Protein AF-A0A653DLE9-F1 (afdb_monomer)

InterPro domains:
  IPR038081 CalX-like domain superfamily [G3DSA:2.60.40.2030] (15-79)

Sequence (79 aa):
MSGEPIVRRIIRRNPRTTFPSFHVVFETYTPNEVATLAAEAEKKKPEERTERERIAILGKPRLGPTNRAQVRIKESKEF

Secondary structure (DSSP, 8-state):
--PPPEEEEEEEE-TT-SS--EEEEEEEE-HHHHHHHHHHHHHS-GGG--HHHHHHHHTS----S-----PPP---TT-

Structure (mmCIF, N/CA/C/O backbone):
data_AF-A0A653DLE9-F1
#
_entry.id   AF-A0A653DLE9-F1
#
loop_
_atom_site.group_PDB
_atom_site.id
_atom_site.type_symbol
_atom_site.label_atom_id
_atom_site.label_alt_id
_atom_site.label_comp_id
_atom_site.label_asym_id
_atom_site.label_entity_id
_atom_site.label_seq_id
_atom_site.pdbx_PDB_ins_code
_atom_site.Cartn_x
_atom_site.Cartn_y
_atom_site.Cartn_z
_atom_site.occupancy
_atom_site.B_iso_or_equiv
_atom_site.auth_seq_id
_atom_site.auth_comp_id
_atom_site.auth_asym_id
_atom_site.auth_atom_id
_atom_site.pdbx_PDB_model_num
ATOM 1 N N . MET A 1 1 ? 8.259 20.113 -3.303 1.00 44.75 1 MET A N 1
ATOM 2 C CA . MET A 1 1 ? 8.192 18.762 -2.706 1.00 44.75 1 MET A CA 1
ATOM 3 C C . MET A 1 1 ? 8.912 17.791 -3.635 1.00 44.75 1 MET A C 1
ATOM 5 O O . MET A 1 1 ? 8.278 17.164 -4.469 1.00 44.75 1 MET A O 1
ATOM 9 N N . SER A 1 2 ? 10.242 17.737 -3.577 1.00 50.69 2 SER A N 1
ATOM 10 C CA . SER A 1 2 ? 11.038 16.759 -4.329 1.00 50.69 2 SER A CA 1
ATOM 11 C C . SER A 1 2 ? 11.329 15.588 -3.395 1.00 50.69 2 SER A C 1
ATOM 13 O O . SER A 1 2 ? 12.179 15.709 -2.517 1.00 50.69 2 SER A O 1
ATOM 15 N N . GLY A 1 3 ? 10.569 14.498 -3.512 1.00 60.69 3 GLY A N 1
ATOM 16 C CA . GLY A 1 3 ? 10.912 13.261 -2.809 1.00 60.69 3 GLY A CA 1
ATOM 17 C C . GLY A 1 3 ? 12.274 12.747 -3.281 1.00 60.69 3 GLY A C 1
ATOM 18 O O . GLY A 1 3 ? 12.666 12.999 -4.424 1.00 60.69 3 GLY A O 1
ATOM 19 N N . GLU A 1 4 ? 12.998 12.062 -2.402 1.00 69.19 4 GLU A N 1
ATOM 20 C CA . GLU A 1 4 ? 14.290 11.467 -2.744 1.00 69.19 4 GLU A CA 1
ATOM 21 C C . GLU A 1 4 ? 14.140 10.473 -3.913 1.00 69.19 4 GLU A C 1
ATOM 23 O O . GLU A 1 4 ? 13.141 9.746 -3.984 1.00 69.19 4 GLU A O 1
ATOM 28 N N . PRO A 1 5 ? 15.089 10.449 -4.867 1.00 65.44 5 PRO A N 1
ATOM 29 C CA . PRO A 1 5 ? 15.017 9.554 -6.012 1.00 65.44 5 PRO A CA 1
ATOM 30 C C . PRO A 1 5 ? 15.211 8.098 -5.581 1.00 65.44 5 PRO A C 1
ATOM 32 O O . PRO A 1 5 ? 16.092 7.776 -4.783 1.00 65.44 5 PRO A O 1
ATOM 35 N N . ILE A 1 6 ? 14.418 7.195 -6.157 1.00 70.56 6 ILE A N 1
ATOM 36 C CA . ILE A 1 6 ? 14.563 5.757 -5.913 1.00 70.56 6 ILE A CA 1
ATOM 37 C C . ILE A 1 6 ? 15.767 5.264 -6.721 1.00 70.56 6 ILE A C 1
ATOM 39 O O . ILE A 1 6 ? 15.815 5.438 -7.941 1.00 70.56 6 ILE A O 1
ATOM 43 N N . VAL A 1 7 ? 16.736 4.641 -6.045 1.00 69.75 7 VAL A N 1
ATOM 44 C CA . VAL A 1 7 ? 17.979 4.147 -6.655 1.00 69.75 7 VAL A CA 1
ATOM 45 C C . VAL A 1 7 ? 17.914 2.631 -6.826 1.00 69.75 7 VAL A C 1
ATOM 47 O O . VAL A 1 7 ? 17.862 1.883 -5.849 1.00 69.75 7 VAL A O 1
ATOM 50 N N . ARG A 1 8 ? 17.972 2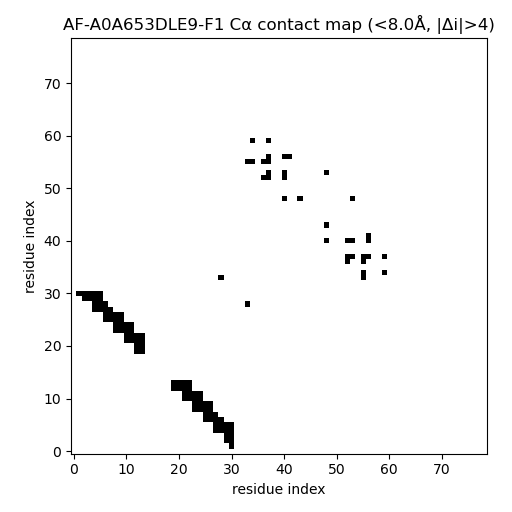.152 -8.073 1.00 70.62 8 ARG A N 1
ATOM 51 C CA . ARG A 1 8 ? 18.062 0.721 -8.382 1.00 70.62 8 ARG A CA 1
ATOM 52 C C . ARG A 1 8 ? 19.504 0.335 -8.688 1.00 70.62 8 ARG A C 1
ATO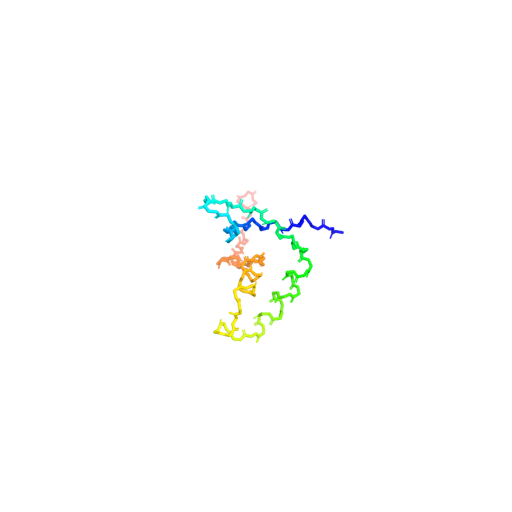M 54 O O . ARG A 1 8 ? 20.096 0.823 -9.646 1.00 70.62 8 ARG A O 1
ATOM 61 N N . ARG A 1 9 ? 20.048 -0.604 -7.912 1.00 76.50 9 ARG A N 1
ATOM 62 C CA . ARG A 1 9 ? 21.367 -1.203 -8.150 1.00 76.50 9 ARG A CA 1
ATOM 63 C C . ARG A 1 9 ? 21.247 -2.375 -9.126 1.00 76.50 9 ARG A C 1
ATOM 65 O O . ARG A 1 9 ? 20.600 -3.372 -8.814 1.00 76.50 9 ARG A O 1
ATOM 72 N N . ILE A 1 10 ? 21.894 -2.279 -10.284 1.00 74.12 10 ILE A N 1
ATOM 73 C CA . ILE A 1 10 ? 21.929 -3.336 -11.302 1.00 74.12 10 ILE A CA 1
ATOM 74 C C . ILE A 1 10 ? 23.366 -3.824 -11.453 1.00 74.12 10 ILE A C 1
ATOM 76 O O . ILE A 1 10 ? 24.275 -3.045 -11.727 1.00 74.12 10 ILE A O 1
ATOM 80 N N . ILE A 1 11 ? 23.570 -5.129 -11.295 1.00 75.69 11 ILE A N 1
ATOM 81 C CA . ILE A 1 11 ? 24.869 -5.772 -11.496 1.00 75.69 11 ILE A CA 1
ATOM 82 C C . ILE A 1 11 ? 24.875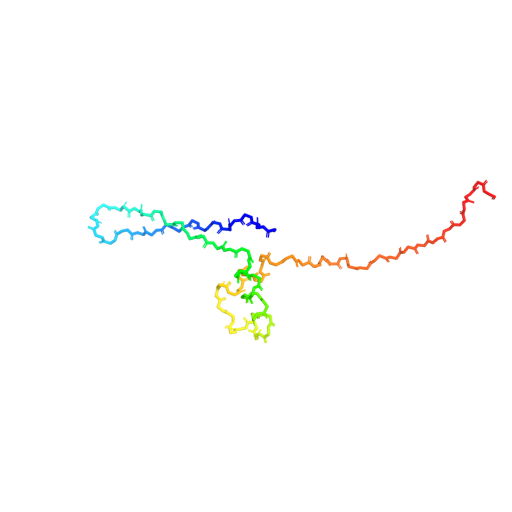 -6.349 -12.911 1.00 75.69 11 ILE A C 1
ATOM 84 O O . ILE A 1 11 ? 24.150 -7.303 -13.190 1.00 75.69 11 ILE A O 1
ATOM 88 N N . ARG A 1 12 ? 25.662 -5.765 -13.820 1.00 71.56 12 ARG A N 1
ATOM 89 C CA . ARG A 1 12 ? 25.802 -6.271 -15.194 1.00 71.56 12 ARG A CA 1
ATOM 90 C C . ARG A 1 12 ? 27.155 -6.954 -15.361 1.00 71.56 12 ARG A C 1
ATOM 92 O O . ARG A 1 12 ? 28.187 -6.407 -14.975 1.00 71.56 12 ARG A O 1
ATOM 99 N N . ARG A 1 13 ? 27.151 -8.156 -15.944 1.00 70.94 13 ARG A N 1
ATOM 100 C CA . ARG A 1 13 ? 28.375 -8.885 -16.303 1.00 70.94 13 ARG A CA 1
ATOM 101 C C . ARG A 1 13 ? 29.030 -8.182 -17.492 1.00 70.94 13 ARG A C 1
ATOM 103 O O . ARG A 1 13 ? 28.339 -7.860 -18.455 1.00 70.94 13 ARG A O 1
ATOM 110 N N . ASN A 1 14 ? 30.332 -7.931 -17.427 1.00 70.19 14 ASN A N 1
ATOM 111 C CA . ASN A 1 14 ? 31.070 -7.319 -18.523 1.00 70.19 14 ASN A CA 1
ATOM 112 C C . ASN A 1 14 ? 31.464 -8.402 -19.543 1.00 70.19 14 ASN A C 1
ATOM 114 O O . ASN A 1 14 ? 32.270 -9.272 -19.213 1.00 70.19 14 ASN A O 1
ATOM 118 N N . PRO A 1 15 ? 30.930 -8.378 -20.775 1.00 68.12 15 PRO A N 1
ATOM 119 C CA . PRO A 1 15 ? 31.230 -9.407 -21.766 1.00 68.12 15 PRO A CA 1
ATOM 120 C C . PRO A 1 15 ? 32.627 -9.255 -22.388 1.00 68.12 15 PRO A C 1
ATOM 122 O O . PRO A 1 15 ? 33.069 -10.145 -23.103 1.00 68.12 15 PRO A O 1
ATOM 125 N N . ARG A 1 16 ? 33.326 -8.135 -22.146 1.00 70.12 16 ARG A N 1
ATOM 126 C CA . ARG A 1 16 ? 34.632 -7.836 -22.759 1.00 70.12 16 ARG A CA 1
ATOM 127 C C . ARG A 1 16 ? 35.834 -8.349 -21.963 1.00 70.12 16 ARG A C 1
ATOM 129 O O . ARG A 1 16 ? 36.961 -8.144 -22.395 1.00 70.12 16 ARG A O 1
ATOM 136 N N . THR A 1 17 ? 35.627 -8.974 -20.803 1.00 66.88 17 THR A N 1
ATOM 137 C CA . THR A 1 17 ? 36.718 -9.436 -19.931 1.00 66.88 17 THR A C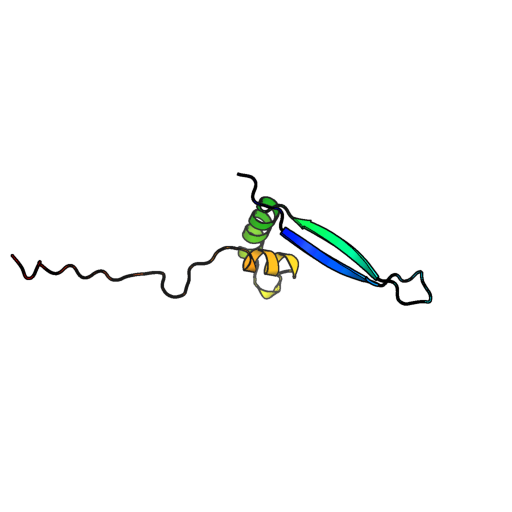A 1
ATOM 138 C C . THR A 1 17 ? 36.699 -10.950 -19.765 1.00 66.88 17 THR A C 1
ATOM 140 O O . THR A 1 17 ? 35.663 -11.520 -19.433 1.00 66.88 17 THR A O 1
ATOM 143 N N . THR A 1 18 ? 37.860 -11.588 -19.930 1.00 68.12 18 THR A N 1
ATOM 144 C CA . THR A 1 18 ? 38.063 -13.037 -19.733 1.00 68.12 18 THR A CA 1
ATOM 145 C C . THR A 1 18 ? 37.849 -13.458 -18.275 1.00 68.12 18 THR A C 1
ATOM 147 O O . THR A 1 18 ? 37.344 -14.543 -18.004 1.00 68.12 18 THR A O 1
ATOM 150 N N . PHE A 1 19 ? 38.181 -12.576 -17.328 1.00 58.91 19 PHE A N 1
ATOM 151 C CA . PHE A 1 19 ? 37.821 -12.718 -15.917 1.00 58.91 19 PHE A CA 1
ATOM 152 C C . PHE A 1 19 ? 36.430 -12.121 -15.661 1.00 58.91 19 PHE A C 1
ATOM 154 O O . PHE A 1 19 ? 36.090 -11.106 -16.277 1.00 58.91 19 PHE A O 1
ATOM 161 N N . PRO A 1 20 ? 35.613 -12.698 -14.760 1.00 59.31 20 PRO A N 1
ATOM 162 C CA . PRO A 1 20 ? 34.276 -12.192 -14.476 1.00 59.31 20 PRO A CA 1
ATOM 163 C C . PRO A 1 20 ? 34.359 -10.823 -13.788 1.00 59.31 20 PRO A C 1
ATOM 165 O O . PRO A 1 20 ? 34.465 -10.734 -12.568 1.00 59.31 20 PRO A O 1
ATOM 168 N N . SER A 1 21 ? 34.302 -9.749 -14.576 1.00 66.88 21 SER A N 1
ATOM 169 C CA . SER A 1 21 ? 34.155 -8.386 -14.069 1.00 66.88 21 SER A CA 1
ATOM 170 C C . SER A 1 21 ? 32.686 -7.965 -14.130 1.00 66.88 21 SER A C 1
ATOM 172 O O . SER A 1 21 ? 31.969 -8.256 -15.094 1.00 66.88 21 SER A O 1
ATOM 174 N N . PHE A 1 22 ? 32.214 -7.320 -13.066 1.00 69.62 22 PHE A N 1
ATOM 175 C CA . PHE A 1 22 ? 30.845 -6.835 -12.945 1.00 69.62 22 PHE A CA 1
ATOM 176 C C . PHE A 1 22 ? 30.870 -5.317 -12.813 1.00 69.62 22 PHE A C 1
ATOM 178 O O . PHE A 1 22 ? 31.556 -4.788 -11.942 1.00 69.62 22 PHE A O 1
ATOM 185 N N . HIS A 1 23 ? 30.100 -4.624 -13.647 1.00 71.62 23 HIS A N 1
ATOM 186 C CA . HIS A 1 23 ? 29.868 -3.191 -13.485 1.00 71.62 23 HIS A CA 1
ATOM 187 C C . HIS A 1 23 ? 28.559 -2.985 -12.733 1.00 71.62 23 HIS A C 1
ATOM 189 O O . HIS A 1 23 ? 27.531 -3.579 -13.076 1.00 71.62 23 HIS A O 1
ATOM 195 N N . VAL A 1 24 ? 28.607 -2.155 -11.692 1.00 69.88 24 VAL A N 1
ATOM 196 C CA . VAL A 1 24 ? 27.41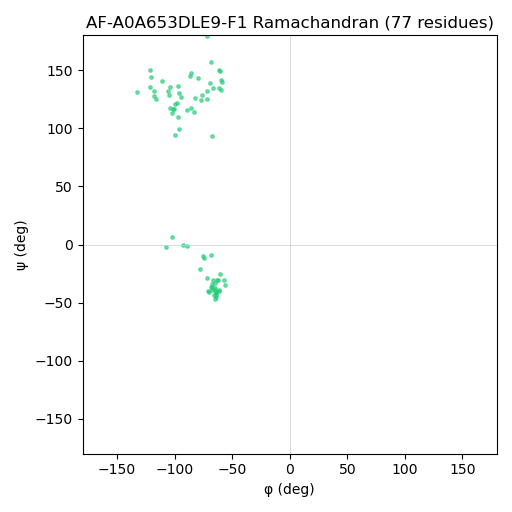8 -1.736 -10.952 1.00 69.88 24 VAL A CA 1
ATOM 197 C C . VAL A 1 24 ? 26.877 -0.479 -11.617 1.00 69.88 24 VAL A C 1
ATOM 199 O O . VAL A 1 24 ? 27.541 0.552 -11.632 1.00 69.88 24 VAL A O 1
ATOM 202 N N . VAL A 1 25 ? 25.675 -0.575 -12.176 1.00 72.88 25 VAL A N 1
ATOM 203 C CA . VAL A 1 25 ? 24.954 0.562 -12.751 1.00 72.88 25 VAL A CA 1
ATOM 204 C C . VAL A 1 25 ? 23.841 0.943 -11.787 1.00 72.88 25 VAL A C 1
ATOM 206 O O . VAL A 1 25 ? 23.071 0.082 -11.356 1.00 72.88 25 VAL A O 1
ATOM 209 N N . PHE A 1 26 ? 23.770 2.225 -11.443 1.00 65.38 26 PHE A N 1
ATOM 210 C CA . PHE A 1 26 ? 22.678 2.785 -10.659 1.00 65.38 26 PHE A CA 1
ATOM 211 C C . PHE A 1 26 ? 21.709 3.489 -11.607 1.00 65.38 26 PHE A C 1
ATOM 213 O O . PHE A 1 26 ? 22.088 4.444 -12.279 1.00 65.38 26 PHE A O 1
ATOM 220 N N . GLU A 1 27 ? 20.474 2.999 -11.683 1.00 74.25 27 GLU A N 1
ATOM 221 C CA . GLU A 1 27 ? 19.379 3.701 -12.359 1.00 74.25 27 GLU A CA 1
ATOM 222 C C . GLU A 1 27 ? 18.614 4.512 -11.306 1.00 74.25 27 GLU A C 1
ATOM 224 O O . GLU A 1 27 ? 18.224 3.970 -10.266 1.00 74.25 27 GLU A O 1
ATOM 229 N N . THR A 1 28 ? 18.437 5.810 -11.551 1.00 68.25 28 THR A N 1
ATOM 230 C CA . THR A 1 28 ? 17.688 6.722 -10.680 1.00 68.25 28 THR A CA 1
ATOM 231 C C . THR A 1 28 ? 16.320 7.008 -11.289 1.00 68.25 28 THR A C 1
ATOM 233 O O . THR A 1 28 ? 16.206 7.256 -12.487 1.00 68.25 28 THR A O 1
ATOM 236 N N . TYR A 1 29 ? 15.276 6.971 -10.464 1.00 66.50 29 TYR A N 1
ATOM 237 C CA . TYR A 1 29 ? 13.911 7.309 -10.868 1.00 66.50 29 TYR A CA 1
ATOM 238 C C . TYR A 1 29 ? 13.381 8.452 -10.017 1.00 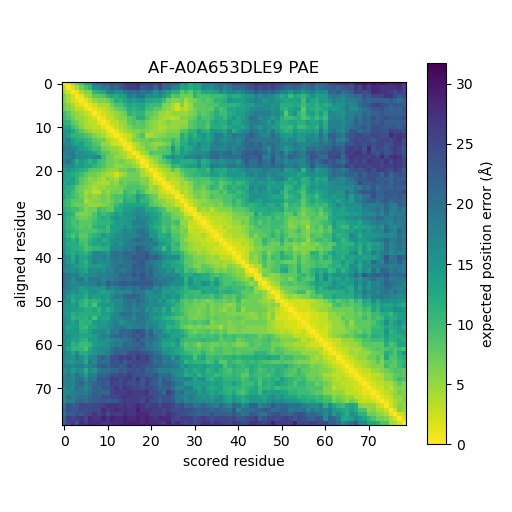66.50 29 TYR A C 1
ATOM 240 O O . TYR A 1 29 ? 13.533 8.434 -8.790 1.00 66.50 29 TYR A O 1
ATOM 248 N N . THR A 1 30 ? 12.730 9.430 -10.649 1.00 74.19 30 THR A N 1
ATOM 249 C CA . THR A 1 30 ? 12.046 10.475 -9.889 1.00 74.19 30 THR A CA 1
ATOM 250 C C . THR A 1 30 ? 10.689 9.960 -9.389 1.00 74.19 30 THR A C 1
ATOM 252 O O . THR A 1 30 ? 9.997 9.230 -10.107 1.00 74.19 30 THR A O 1
ATOM 255 N N . PRO A 1 31 ? 10.250 10.337 -8.174 1.00 67.62 31 PRO A N 1
ATOM 256 C CA . PRO A 1 31 ? 8.962 9.889 -7.634 1.00 67.62 31 PRO A CA 1
ATOM 257 C C . PRO A 1 31 ? 7.758 10.245 -8.523 1.00 67.62 31 PRO A C 1
ATOM 259 O O . PRO A 1 31 ? 6.781 9.499 -8.574 1.00 67.62 31 PRO A O 1
ATOM 262 N N . ASN A 1 32 ? 7.838 11.360 -9.257 1.00 68.94 32 ASN A N 1
ATOM 263 C CA . ASN A 1 32 ? 6.772 11.820 -10.149 1.00 68.94 32 ASN A CA 1
ATOM 264 C C . ASN A 1 32 ? 6.624 10.938 -11.394 1.00 68.94 32 ASN A C 1
ATOM 266 O O . ASN A 1 32 ? 5.504 10.638 -11.799 1.00 68.94 32 ASN A O 1
ATOM 270 N N . GLU A 1 33 ? 7.730 10.483 -11.984 1.00 69.56 33 GLU A N 1
ATOM 271 C CA . GLU A 1 33 ? 7.691 9.566 -13.131 1.00 69.56 33 GLU A CA 1
ATOM 272 C C . GLU A 1 33 ? 7.058 8.227 -12.741 1.00 69.56 33 GLU A C 1
ATOM 274 O O . GLU A 1 33 ? 6.214 7.699 -13.463 1.00 69.56 33 GLU A O 1
ATOM 279 N N . VAL A 1 34 ? 7.402 7.709 -11.557 1.00 69.62 34 VAL A N 1
ATOM 280 C CA . VAL A 1 34 ? 6.825 6.467 -11.024 1.00 69.62 34 VAL A CA 1
ATOM 281 C C . VAL A 1 34 ? 5.326 6.626 -10.754 1.00 69.62 34 VAL A C 1
ATOM 283 O O . VAL A 1 34 ? 4.552 5.717 -11.058 1.00 69.62 34 VAL A O 1
ATOM 286 N N . ALA A 1 35 ? 4.895 7.780 -10.236 1.00 66.25 35 ALA A N 1
ATOM 287 C CA . ALA A 1 35 ? 3.485 8.066 -9.979 1.00 66.25 35 ALA A CA 1
ATOM 288 C C . ALA A 1 35 ? 2.646 8.106 -11.270 1.00 66.25 35 ALA A C 1
ATOM 290 O O . ALA A 1 35 ? 1.564 7.515 -11.315 1.00 66.25 35 ALA A O 1
ATOM 291 N N . THR A 1 36 ? 3.159 8.742 -12.328 1.00 73.50 36 THR A N 1
ATOM 292 C CA . THR A 1 36 ? 2.498 8.794 -13.643 1.00 73.50 36 THR A CA 1
ATOM 293 C C . THR A 1 36 ? 2.406 7.404 -14.272 1.00 73.50 36 THR A C 1
ATOM 295 O O . THR A 1 36 ? 1.322 6.981 -14.675 1.00 73.50 36 THR A O 1
ATOM 298 N N . LEU A 1 37 ? 3.503 6.639 -14.257 1.00 70.00 37 LEU A N 1
ATOM 299 C CA . LEU A 1 37 ? 3.533 5.261 -14.763 1.00 70.00 37 LEU A CA 1
ATOM 300 C C . LEU A 1 37 ? 2.574 4.339 -13.995 1.00 70.00 37 LEU A C 1
ATOM 302 O O . LEU A 1 37 ? 1.896 3.505 -14.594 1.00 70.00 37 LEU A O 1
ATOM 306 N N . ALA A 1 38 ? 2.469 4.495 -12.672 1.00 64.38 38 ALA A N 1
ATOM 307 C CA . ALA A 1 38 ? 1.530 3.726 -11.860 1.00 64.38 38 ALA A CA 1
ATOM 308 C C . ALA A 1 38 ? 0.061 4.042 -12.203 1.00 64.38 38 ALA A C 1
ATOM 310 O O . ALA A 1 38 ? -0.772 3.134 -12.209 1.00 64.38 38 ALA A O 1
ATOM 311 N N . ALA A 1 39 ? -0.266 5.304 -12.503 1.00 70.88 39 ALA A N 1
ATOM 312 C CA . ALA A 1 39 ? -1.618 5.717 -12.886 1.00 70.88 39 ALA A CA 1
ATOM 313 C C . ALA A 1 39 ? -2.035 5.164 -14.261 1.00 70.88 39 ALA A C 1
ATOM 315 O O . ALA A 1 39 ? -3.192 4.784 -14.457 1.00 70.88 39 ALA A O 1
ATOM 316 N N . GLU A 1 40 ? -1.098 5.076 -15.206 1.00 70.25 40 GLU A N 1
ATOM 317 C CA . GLU A 1 40 ? -1.325 4.436 -16.507 1.00 70.25 40 GLU A CA 1
ATOM 318 C C . GLU A 1 40 ? -1.464 2.913 -16.376 1.00 70.25 40 GLU A C 1
ATOM 320 O O . GLU A 1 40 ? -2.352 2.306 -16.979 1.00 70.25 40 GLU A O 1
ATOM 325 N N . ALA A 1 41 ? -0.640 2.297 -15.527 1.00 63.81 41 ALA A N 1
ATOM 326 C CA . ALA A 1 41 ? -0.651 0.860 -15.276 1.00 63.81 41 ALA A CA 1
ATOM 327 C C . ALA A 1 41 ? -1.923 0.359 -14.570 1.00 63.81 41 ALA A C 1
ATOM 329 O O . ALA A 1 41 ? -2.348 -0.778 -14.796 1.00 63.81 41 ALA A O 1
ATOM 330 N N . GLU A 1 42 ? -2.553 1.183 -13.725 1.00 64.06 42 GLU A N 1
ATOM 331 C CA . GLU A 1 42 ? -3.825 0.848 -13.069 1.00 64.06 42 GLU A CA 1
ATOM 332 C C . GLU A 1 42 ? -4.976 0.660 -14.063 1.00 64.06 42 GLU A C 1
ATOM 334 O O . GLU A 1 42 ? -5.857 -0.159 -13.809 1.00 64.06 42 GLU A O 1
ATOM 339 N N . LYS A 1 43 ? -4.948 1.358 -15.206 1.00 72.81 43 LYS A N 1
ATOM 340 C CA . LYS A 1 43 ? -5.975 1.248 -16.256 1.00 72.81 43 LYS A CA 1
ATOM 341 C C . LYS A 1 43 ? -5.822 -0.010 -17.114 1.00 72.81 43 LYS A C 1
ATOM 343 O O . LYS A 1 43 ? -6.784 -0.434 -17.749 1.00 72.81 43 LYS A O 1
ATOM 348 N N . LYS A 1 44 ? -4.626 -0.606 -17.146 1.00 70.50 44 LYS A N 1
ATOM 349 C CA . LYS A 1 44 ? -4.339 -1.825 -17.912 1.00 70.50 44 LYS A CA 1
ATOM 350 C C . LYS A 1 44 ? -4.698 -3.080 -17.117 1.00 70.50 44 LYS A C 1
ATOM 352 O O . LYS A 1 44 ? -4.547 -3.122 -15.888 1.00 70.50 44 LYS A O 1
ATOM 357 N N . LYS A 1 45 ? -5.123 -4.128 -17.835 1.00 69.81 45 LYS A N 1
ATOM 358 C CA . LYS A 1 45 ? -5.329 -5.468 -17.267 1.00 69.81 45 LYS A CA 1
ATOM 359 C C . LYS A 1 45 ? -4.008 -5.986 -16.675 1.00 69.81 45 LYS A C 1
ATOM 361 O O . LYS A 1 45 ? -2.951 -5.749 -17.257 1.00 69.81 45 LYS A O 1
ATOM 366 N N . PRO A 1 46 ? -4.039 -6.692 -15.531 1.00 64.38 46 PRO A N 1
ATOM 367 C CA . PRO A 1 46 ? -2.829 -7.123 -14.824 1.00 64.38 46 PRO A CA 1
ATOM 368 C C . PRO A 1 46 ? -1.915 -8.046 -15.650 1.00 64.38 46 PRO A C 1
ATOM 370 O O . PRO A 1 46 ? -0.705 -8.064 -15.421 1.00 64.38 46 PRO A O 1
ATOM 373 N N . GLU A 1 47 ? -2.476 -8.761 -16.625 1.00 69.31 47 GLU A N 1
ATOM 374 C CA . GLU A 1 47 ? -1.780 -9.709 -17.507 1.00 69.31 47 GLU A CA 1
ATOM 375 C C . GLU A 1 47 ? -0.862 -9.022 -18.531 1.00 69.31 47 GLU A C 1
ATOM 377 O O . GLU A 1 47 ? 0.184 -9.563 -18.872 1.00 69.31 47 GLU A O 1
ATOM 382 N N . GLU A 1 48 ? -1.187 -7.795 -18.946 1.00 68.62 48 GLU A N 1
ATOM 383 C CA . GLU A 1 48 ? -0.411 -7.019 -19.928 1.00 68.62 48 GLU A CA 1
ATOM 384 C C . GLU A 1 48 ? 0.630 -6.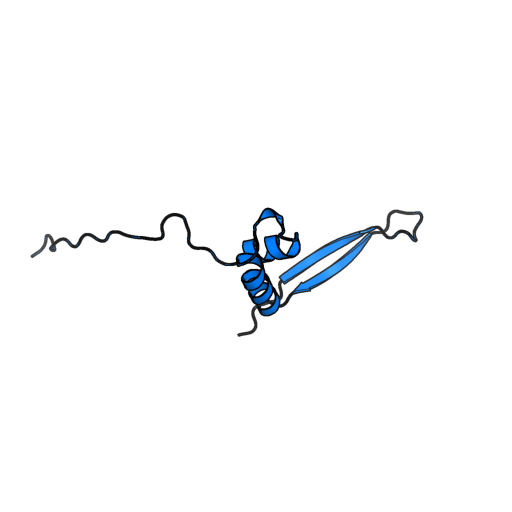095 -19.274 1.00 68.62 48 GLU A C 1
ATOM 386 O O . GLU A 1 48 ? 1.361 -5.379 -19.960 1.00 68.62 48 GLU A O 1
ATOM 391 N N . ARG A 1 49 ? 0.706 -6.082 -17.935 1.00 66.88 49 ARG A N 1
ATOM 392 C CA . ARG A 1 49 ? 1.611 -5.185 -17.208 1.00 66.88 49 ARG A CA 1
ATOM 393 C C . ARG A 1 49 ? 3.057 -5.620 -17.366 1.00 66.88 49 ARG A C 1
ATOM 395 O O . ARG A 1 49 ? 3.430 -6.733 -16.987 1.00 66.88 49 ARG A O 1
ATOM 402 N N . THR A 1 50 ? 3.880 -4.687 -17.821 1.00 75.44 50 THR A N 1
ATOM 403 C CA . THR A 1 50 ? 5.335 -4.825 -17.843 1.00 75.44 50 THR A CA 1
ATOM 404 C C . THR A 1 50 ? 5.906 -4.834 -16.422 1.00 75.44 50 THR A C 1
ATOM 406 O O . THR A 1 50 ? 5.313 -4.299 -15.483 1.00 75.44 50 THR A O 1
ATOM 409 N N . GLU A 1 51 ? 7.096 -5.412 -16.245 1.00 71.75 51 GLU A N 1
ATOM 410 C CA . GLU A 1 51 ? 7.750 -5.509 -14.930 1.00 71.75 51 GLU A CA 1
ATOM 411 C C . GLU A 1 51 ? 7.923 -4.135 -14.255 1.00 71.75 51 GLU A C 1
ATOM 413 O O . GLU A 1 51 ? 7.755 -3.987 -13.048 1.00 71.75 51 GLU A O 1
ATOM 418 N N . ARG A 1 52 ? 8.166 -3.089 -15.054 1.00 70.00 52 ARG A N 1
ATOM 419 C CA . ARG A 1 52 ? 8.295 -1.704 -14.576 1.00 70.00 52 ARG A CA 1
ATOM 420 C C . ARG A 1 52 ? 6.989 -1.160 -13.995 1.00 70.00 52 ARG A C 1
ATOM 422 O O . ARG A 1 52 ? 7.001 -0.539 -12.937 1.00 70.00 52 ARG A O 1
ATOM 429 N N . GLU A 1 53 ? 5.870 -1.424 -14.658 1.00 68.69 53 GLU A N 1
ATOM 430 C CA . GLU A 1 53 ? 4.536 -0.994 -14.226 1.00 68.69 53 GLU A CA 1
ATOM 431 C C . GLU A 1 53 ? 4.102 -1.708 -12.937 1.00 68.69 53 GLU A C 1
ATOM 433 O O . GLU A 1 53 ? 3.493 -1.098 -12.058 1.00 68.69 53 GLU A O 1
ATOM 438 N N . ARG A 1 54 ? 4.465 -2.987 -12.778 1.00 70.44 54 ARG A N 1
ATOM 439 C CA . ARG A 1 54 ? 4.204 -3.745 -11.542 1.00 70.44 54 ARG A CA 1
ATOM 440 C C . ARG A 1 54 ? 4.963 -3.164 -10.355 1.00 70.44 54 ARG A C 1
ATOM 442 O O . ARG A 1 54 ? 4.373 -2.962 -9.298 1.00 70.44 54 ARG A O 1
ATOM 449 N N . ILE A 1 55 ? 6.241 -2.843 -10.542 1.00 75.06 55 ILE A N 1
ATOM 450 C CA . ILE A 1 55 ? 7.077 -2.226 -9.505 1.00 75.06 55 ILE A CA 1
ATOM 451 C C . ILE A 1 55 ? 6.539 -0.838 -9.133 1.00 75.06 55 ILE A C 1
ATOM 453 O O . ILE A 1 55 ? 6.449 -0.515 -7.950 1.00 75.06 55 ILE A O 1
ATOM 457 N N . ALA A 1 56 ? 6.106 -0.047 -10.119 1.00 75.50 56 ALA A N 1
ATOM 458 C CA . ALA A 1 56 ? 5.488 1.254 -9.868 1.00 75.50 56 ALA A CA 1
ATOM 459 C C . ALA A 1 56 ? 4.195 1.132 -9.038 1.00 75.50 56 ALA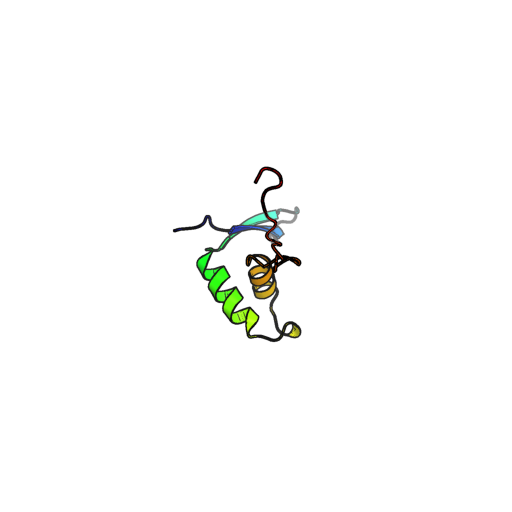 A C 1
ATOM 461 O O . ALA A 1 56 ? 3.965 1.916 -8.119 1.00 75.50 56 ALA A O 1
ATOM 462 N N . ILE A 1 57 ? 3.373 0.111 -9.305 1.00 75.44 57 ILE A N 1
ATOM 463 C CA . ILE A 1 57 ? 2.160 -0.180 -8.526 1.00 75.44 57 ILE A CA 1
ATOM 464 C C . ILE A 1 57 ? 2.490 -0.633 -7.099 1.00 75.44 57 ILE A C 1
ATOM 466 O O . ILE A 1 57 ? 1.777 -0.241 -6.175 1.00 75.44 57 ILE A O 1
ATOM 470 N N . LEU A 1 58 ? 3.540 -1.441 -6.916 1.00 78.44 58 LEU A N 1
ATOM 471 C CA . LEU A 1 58 ? 3.991 -1.913 -5.601 1.00 78.44 58 LEU A CA 1
ATOM 472 C C . LEU A 1 58 ? 4.561 -0.779 -4.739 1.00 78.44 58 LEU A C 1
ATOM 474 O O . LEU A 1 58 ? 4.372 -0.786 -3.528 1.00 78.44 58 LEU A O 1
ATOM 478 N N . GLY A 1 59 ? 5.216 0.206 -5.357 1.00 76.94 59 GLY A N 1
ATOM 479 C CA . GLY A 1 59 ? 5.704 1.405 -4.670 1.00 76.94 59 GLY A CA 1
ATOM 480 C C . GLY A 1 59 ? 4.607 2.412 -4.304 1.00 76.94 59 GLY A C 1
ATOM 481 O O . GLY A 1 59 ? 4.866 3.343 -3.542 1.00 76.94 59 GLY A O 1
ATOM 482 N N . LYS A 1 60 ? 3.382 2.253 -4.826 1.00 78.50 60 LYS A N 1
ATOM 483 C CA . LYS A 1 60 ? 2.262 3.154 -4.529 1.00 78.50 60 LYS A CA 1
ATOM 484 C C . LYS A 1 60 ? 1.705 2.850 -3.130 1.00 78.50 60 LYS A C 1
ATOM 486 O O . LYS A 1 60 ? 1.352 1.699 -2.873 1.00 78.50 60 LYS A O 1
ATOM 491 N N . PRO A 1 61 ? 1.540 3.849 -2.241 1.00 80.06 61 PRO A N 1
ATOM 492 C CA . PRO A 1 61 ? 0.904 3.631 -0.946 1.00 80.06 61 PRO A CA 1
ATOM 493 C C . PRO A 1 61 ? -0.527 3.111 -1.136 1.00 80.06 61 PRO A C 1
ATOM 495 O O . PRO A 1 61 ? -1.297 3.638 -1.947 1.00 80.06 61 PRO A O 1
ATOM 498 N N . ARG A 1 62 ? -0.886 2.056 -0.398 1.00 78.50 62 ARG A N 1
ATOM 499 C CA . ARG A 1 62 ? -2.206 1.414 -0.453 1.00 78.50 62 ARG A CA 1
ATOM 500 C C . ARG A 1 62 ? -2.878 1.432 0.909 1.00 78.50 62 ARG A C 1
ATOM 502 O O . ARG A 1 62 ? -2.218 1.389 1.943 1.00 78.50 62 ARG A O 1
ATOM 509 N N . LEU A 1 63 ? -4.207 1.470 0.882 1.00 84.56 63 LEU A N 1
ATOM 510 C CA . LEU A 1 63 ? -5.018 1.251 2.071 1.00 84.56 63 LEU A CA 1
ATOM 511 C C . LEU A 1 63 ? -4.845 -0.199 2.532 1.00 84.56 63 LEU A C 1
ATOM 513 O O . LEU A 1 63 ? -4.870 -1.121 1.715 1.00 84.56 63 LEU A O 1
ATOM 517 N N . GLY A 1 64 ? -4.657 -0.378 3.837 1.00 83.12 64 GLY A N 1
ATOM 518 C CA . GLY A 1 64 ? -4.601 -1.696 4.459 1.00 83.12 64 GLY A CA 1
ATOM 519 C C . GLY A 1 64 ? -5.972 -2.386 4.508 1.00 83.12 64 GLY A C 1
ATOM 520 O O . GLY A 1 64 ? -6.981 -1.805 4.100 1.00 83.12 64 GLY A O 1
ATOM 521 N N . PRO A 1 65 ? -6.027 -3.617 5.046 1.00 82.81 65 PRO A N 1
ATOM 522 C CA . PRO A 1 65 ? -7.260 -4.403 5.125 1.00 82.81 65 PRO A CA 1
ATOM 523 C C . PRO A 1 65 ? -8.339 -3.738 5.993 1.00 82.81 65 PRO A C 1
ATOM 525 O O . PRO A 1 65 ? -9.524 -3.879 5.710 1.00 82.81 65 PRO A O 1
ATOM 528 N N . THR A 1 66 ? -7.939 -2.978 7.017 1.00 80.81 66 THR A N 1
ATOM 529 C CA . THR A 1 66 ? -8.855 -2.198 7.854 1.00 80.81 66 THR A CA 1
ATOM 530 C C . THR A 1 66 ? -8.847 -0.747 7.403 1.00 80.81 66 THR A C 1
ATOM 532 O O . THR A 1 66 ? -8.027 0.065 7.817 1.00 80.81 66 THR A O 1
ATOM 535 N N . ASN A 1 67 ? -9.788 -0.425 6.534 1.00 86.75 67 ASN A N 1
ATOM 536 C CA . ASN A 1 67 ? -10.015 0.898 5.959 1.00 86.75 67 ASN A CA 1
ATOM 537 C C . ASN A 1 67 ? -11.275 1.576 6.524 1.00 86.75 67 ASN A C 1
ATOM 539 O O . ASN A 1 67 ? -11.556 2.729 6.201 1.00 86.75 67 ASN A O 1
ATOM 543 N N . ARG A 1 68 ? -12.014 0.891 7.407 1.00 86.75 68 ARG A N 1
ATOM 544 C CA . ARG A 1 68 ? -13.180 1.426 8.115 1.00 86.75 68 ARG A CA 1
ATOM 545 C C . ARG A 1 68 ? -13.097 1.092 9.601 1.00 86.75 68 ARG A C 1
ATOM 547 O O . ARG A 1 68 ? -12.886 -0.061 9.964 1.00 86.75 68 ARG A O 1
ATOM 554 N N . ALA A 1 69 ? -13.313 2.094 10.448 1.00 89.25 69 ALA A N 1
ATOM 555 C CA . ALA A 1 69 ? -13.430 1.928 11.892 1.00 89.25 69 ALA A CA 1
ATOM 556 C C . ALA A 1 69 ? -14.871 2.204 12.338 1.00 89.25 69 ALA A C 1
ATOM 558 O O . ALA A 1 69 ? -15.523 3.119 11.831 1.00 89.25 69 ALA A O 1
ATOM 559 N N . GLN A 1 70 ? -15.370 1.412 13.288 1.00 90.25 70 GLN A N 1
ATOM 560 C CA . GLN A 1 70 ? -16.651 1.656 13.947 1.00 90.25 70 GLN A CA 1
ATOM 561 C C . GLN A 1 70 ? -16.385 2.256 15.328 1.00 90.25 70 GLN A C 1
ATOM 563 O O . GLN A 1 70 ? -15.842 1.588 16.204 1.00 90.25 70 GLN A O 1
ATOM 568 N N . VAL A 1 71 ? -16.777 3.514 15.526 1.00 91.31 71 VAL A N 1
ATOM 569 C CA . VAL A 1 71 ? -16.670 4.195 16.822 1.00 91.31 71 VAL A CA 1
ATOM 570 C C . VAL A 1 71 ? -18.027 4.121 17.514 1.00 91.31 71 VAL A C 1
ATOM 572 O O . VAL A 1 71 ? -19.033 4.558 16.958 1.00 91.31 71 VAL A O 1
ATOM 575 N N . ARG A 1 72 ? -18.074 3.541 18.717 1.00 91.00 72 ARG A N 1
ATOM 576 C CA . ARG A 1 72 ? -19.278 3.528 19.562 1.00 91.00 72 ARG A CA 1
ATOM 577 C C . ARG A 1 72 ? -19.111 4.588 20.642 1.00 91.00 72 ARG A C 1
ATOM 579 O O . ARG A 1 72 ? -18.207 4.477 21.464 1.00 91.00 72 ARG A O 1
ATOM 586 N N . ILE A 1 73 ? -19.981 5.589 20.631 1.00 89.75 73 ILE A N 1
ATOM 587 C CA . ILE A 1 73 ? -20.020 6.632 21.656 1.00 89.75 73 ILE A CA 1
ATOM 588 C C . ILE A 1 73 ? -20.804 6.073 22.845 1.00 89.75 73 ILE A C 1
ATOM 590 O O . ILE A 1 73 ? -21.913 5.566 22.672 1.00 89.75 73 ILE A O 1
ATOM 594 N N . LYS A 1 74 ? -20.202 6.114 24.032 1.00 89.06 74 LYS A N 1
ATOM 595 C CA . LYS A 1 74 ? -20.850 5.790 25.306 1.00 89.06 74 LYS A CA 1
ATOM 596 C C . LYS A 1 74 ? -20.761 7.013 26.204 1.00 89.06 74 LYS A C 1
ATOM 598 O O . LYS A 1 74 ? -19.762 7.728 26.150 1.00 89.06 74 LYS A O 1
ATOM 603 N N . GLU A 1 75 ? -21.800 7.238 26.996 1.00 86.25 75 GLU A N 1
ATOM 604 C CA . GLU A 1 75 ? -21.775 8.265 28.032 1.00 86.25 75 GLU A CA 1
ATOM 605 C C . GLU A 1 75 ? -20.662 7.986 29.051 1.00 86.25 75 GLU A C 1
ATOM 607 O O . GLU A 1 75 ? -20.257 6.833 29.260 1.00 86.25 75 GLU A O 1
ATOM 612 N N . SER A 1 76 ? -20.118 9.063 29.622 1.00 77.94 76 SER A N 1
ATOM 613 C CA . SER A 1 76 ? -19.115 8.959 30.679 1.00 77.94 76 SER A CA 1
ATOM 614 C C . SER A 1 76 ? -19.731 8.235 31.869 1.00 77.94 76 SER A C 1
ATOM 616 O O . SER A 1 76 ? -20.834 8.565 32.283 1.00 77.94 76 SER A O 1
ATOM 618 N N . LYS A 1 77 ? -19.007 7.273 32.446 1.00 74.94 77 LYS A N 1
ATOM 619 C CA . LYS A 1 77 ? -19.441 6.589 33.676 1.00 74.94 77 LYS A CA 1
ATOM 620 C C . LYS A 1 77 ? -19.425 7.498 34.912 1.00 74.94 77 LYS A C 1
ATOM 622 O O . LYS A 1 77 ? -19.856 7.065 35.972 1.00 74.94 77 LYS A O 1
ATOM 627 N N . GLU A 1 78 ? -18.870 8.699 34.783 1.00 77.88 78 GLU A N 1
ATOM 628 C CA . GLU A 1 78 ? -18.712 9.679 35.862 1.00 77.88 78 GLU A CA 1
ATOM 629 C C . GLU A 1 78 ? -19.746 10.813 35.796 1.00 77.88 78 GLU A C 1
ATOM 631 O O . GLU A 1 78 ? -19.624 11.779 36.547 1.00 77.88 78 GLU A O 1
ATOM 636 N N . PHE A 1 79 ? -20.724 10.720 34.889 1.00 52.81 79 PHE A N 1
ATOM 637 C CA . PHE A 1 79 ? -21.827 11.674 34.786 1.00 52.81 79 PHE A CA 1
ATOM 638 C C . PHE A 1 79 ? -23.121 11.091 35.356 1.00 52.81 79 PHE A C 1
ATOM 640 O O . PHE A 1 79 ? -23.351 9.876 35.157 1.00 52.81 79 PHE A O 1
#

Radius of gyration: 22.62 Å; Cα contacts (8 Å, |Δi|>4): 62; chains: 1; bounding box: 60×32×59 Å

Organism: Callosobruchus maculatus (NCBI:txid64391)

Solvent-accessible surface area (backbone atoms only — not comparable to full-atom values): 5315 Å² to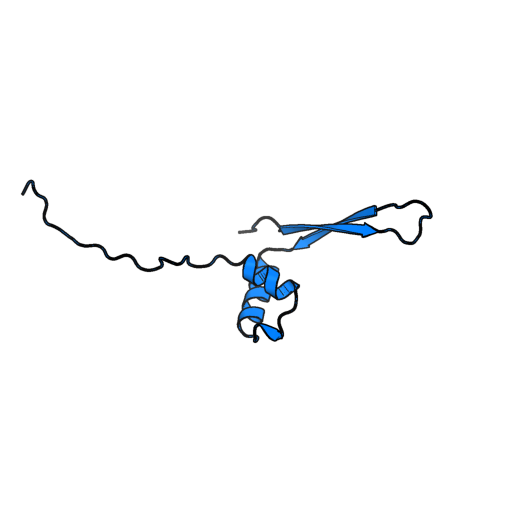tal; per-residue (Å²): 139,83,67,78,60,51,75,46,84,42,81,42,78,45,87,90,46,97,59,97,45,69,49,78,46,74,50,76,40,53,57,66,62,40,52,53,45,23,61,58,43,69,78,46,62,80,88,78,55,50,74,68,36,51,52,27,49,70,71,46,92,72,84,62,96,79,77,77,83,88,84,82,91,72,81,65,94,89,109

Foldseek 3Di:
DFDAWDWDWDWDFDPVDPDTDTDTDIDTHTLVVLQVLLVVLVVDDPVPDDPSNVVSVVPDDDDDPCPDDDDDDDDDPVD

Mean predicted aligned error: 13.12 Å

pLDDT: mean 72.44, std 8.81, range [44.75, 91.31]